Protein AF-A0A7R9TEX4-F1 (afdb_monomer_lite)

Radius of gyration: 14.62 Å; chains: 1; bounding box: 40×28×37 Å

Foldseek 3Di:
DADDPDDLVNQLVLLVQLVVQLCVVPVVVLVLDPCRPPDCVPDPRNSVVSSVVSVVVVVLVVCPVPCVVNVVVVVVVVVVVVVSVDDPVSVVSSVVSNLVSVCVVCPVVDDDVSVVD

Sequence (117 aa):
IFPKGSTDDQYFAVGKLFFDRIFEVTPAAEGMFPFNGEDRASSVKFRAHATKVIKTVGVAVAGLDDLESLVPVLKQLGEAHVKYGVIAEHYDLIGAALLWTLEQGLGKEWGPSYLEA

pLDDT: mean 87.3, std 9.53, range [49.28, 97.38]

Organism: NCBI:txid156133

Secondary structure (DSSP, 8-state):
---TT--HHHHHHHHHHHHHHHHHH-GGGGGGSTTTTS-TTT-HHHHHHHHHHHHHHHHHHHTTT-HHHHHHHHHHHHHHHHTTT--HHHHHHHHHHHHHHHHHHHGGG--GGGS--

InterPro domains:
  IPR000971 Globin [PF00042] (18-113)
  IPR000971 Globin [PS01033] (1-117)
  IPR009050 Globin-like superfamily [SSF46458] (12-117)
  IPR012292 Globin/Protoglobin [G3DSA:1.10.490.10] (4-117)
  IPR050532 Globin-like Oxygen Transporters [PTHR46458] (16-112)

Structure (mmCIF, N/CA/C/O backbone):
data_AF-A0A7R9TEX4-F1
#
_entry.id   AF-A0A7R9TEX4-F1
#
loop_
_atom_site.group_PDB
_atom_site.id
_atom_site.type_symbol
_atom_site.label_atom_id
_atom_site.label_alt_id
_atom_site.label_comp_id
_atom_site.label_asym_id
_atom_site.label_entity_id
_atom_site.label_seq_id
_atom_site.pdbx_PDB_ins_code
_atom_site.Cartn_x
_atom_site.Cartn_y
_atom_site.Cartn_z
_atom_site.occupancy
_atom_site.B_iso_or_equiv
_atom_site.auth_seq_id
_atom_site.auth_comp_id
_atom_site.auth_asym_id
_atom_site.auth_atom_id
_atom_site.pdbx_PDB_model_num
ATOM 1 N N . ILE A 1 1 ? -6.028 -1.241 13.175 1.00 59.44 1 ILE A N 1
ATOM 2 C CA . ILE A 1 1 ? -4.702 -1.317 12.510 1.00 59.44 1 ILE A CA 1
ATOM 3 C C . ILE A 1 1 ? -4.032 0.032 12.292 1.00 59.44 1 ILE A C 1
ATOM 5 O O . ILE A 1 1 ? -2.852 0.128 12.589 1.00 59.44 1 ILE A O 1
ATOM 9 N N . PHE A 1 2 ? -4.744 1.080 11.861 1.00 67.06 2 PHE A N 1
ATOM 10 C CA . PHE A 1 2 ? -4.176 2.436 11.813 1.00 67.06 2 PHE A CA 1
ATOM 11 C C . PHE A 1 2 ? -4.870 3.333 12.841 1.00 67.06 2 PHE A C 1
ATOM 13 O O . PHE A 1 2 ? -6.078 3.555 12.722 1.00 67.06 2 PHE A O 1
ATOM 20 N N . PRO A 1 3 ? -4.161 3.805 13.879 1.00 65.69 3 PRO A N 1
ATOM 21 C CA . PRO A 1 3 ? -4.710 4.762 14.828 1.00 65.69 3 PRO A CA 1
ATOM 22 C C . PRO A 1 3 ? -5.219 6.024 14.126 1.00 65.69 3 PRO A C 1
ATOM 24 O O . PRO A 1 3 ? -4.636 6.513 13.155 1.00 65.69 3 PRO A O 1
ATOM 27 N N . LYS A 1 4 ? -6.297 6.610 14.653 1.00 66.75 4 LYS A N 1
ATOM 28 C CA . LYS A 1 4 ? -6.755 7.927 14.205 1.00 66.75 4 LYS A CA 1
ATOM 29 C C . LYS A 1 4 ? -5.616 8.938 14.397 1.00 66.75 4 LYS A C 1
ATOM 31 O O . LYS A 1 4 ? -5.120 9.094 15.507 1.00 66.75 4 LYS A O 1
ATOM 36 N N . GLY A 1 5 ? -5.213 9.611 13.318 1.00 76.81 5 GLY A N 1
ATOM 37 C CA . GLY A 1 5 ? -4.091 10.558 13.323 1.00 76.81 5 GLY A CA 1
ATOM 38 C C . GLY A 1 5 ? -2.747 9.994 12.846 1.00 76.81 5 GLY A C 1
ATOM 39 O O . GLY A 1 5 ? -1.746 10.694 12.976 1.00 76.81 5 GLY A O 1
ATOM 40 N N . SER A 1 6 ? -2.699 8.778 12.284 1.00 85.50 6 SER A N 1
ATOM 41 C CA . SER A 1 6 ? -1.472 8.259 11.664 1.00 85.50 6 SER A CA 1
ATOM 42 C C . SER A 1 6 ? -0.901 9.193 10.589 1.00 85.50 6 SER A C 1
ATOM 44 O O . SER A 1 6 ? -1.645 9.774 9.796 1.00 85.50 6 SER A O 1
ATOM 46 N N . THR A 1 7 ? 0.427 9.312 10.553 1.00 92.56 7 THR A N 1
ATOM 47 C CA . THR A 1 7 ? 1.160 10.172 9.614 1.00 92.56 7 THR A CA 1
ATOM 48 C C . THR A 1 7 ? 1.449 9.467 8.289 1.00 92.56 7 THR A C 1
ATOM 50 O O . THR A 1 7 ? 1.450 8.238 8.201 1.00 92.56 7 THR A O 1
ATOM 53 N N . ASP A 1 8 ? 1.763 10.240 7.248 1.00 91.75 8 ASP A N 1
ATOM 54 C CA . ASP A 1 8 ? 2.151 9.700 5.938 1.00 91.75 8 ASP A CA 1
ATOM 55 C C . ASP A 1 8 ? 3.397 8.812 6.002 1.00 91.75 8 ASP A C 1
ATOM 57 O O . ASP A 1 8 ? 3.481 7.846 5.244 1.00 91.75 8 ASP A O 1
ATOM 61 N N . ASP A 1 9 ? 4.314 9.077 6.936 1.00 92.44 9 ASP A N 1
ATOM 62 C CA . ASP A 1 9 ? 5.484 8.229 7.175 1.00 92.44 9 ASP A CA 1
ATOM 63 C C . ASP A 1 9 ? 5.107 6.880 7.795 1.00 92.44 9 ASP A C 1
ATOM 65 O O . ASP A 1 9 ? 5.676 5.857 7.420 1.00 92.44 9 ASP A O 1
ATOM 69 N N . GLN A 1 10 ? 4.116 6.843 8.692 1.00 90.44 10 GLN A N 1
ATOM 70 C CA . GLN A 1 10 ? 3.616 5.586 9.256 1.00 90.44 10 GLN A CA 1
ATOM 71 C C . GLN A 1 10 ? 2.898 4.750 8.191 1.00 90.44 10 GLN A C 1
ATOM 73 O O . GLN A 1 10 ? 3.145 3.551 8.076 1.00 90.44 10 GLN A O 1
ATOM 78 N N . TYR A 1 11 ? 2.063 5.384 7.362 1.00 91.81 11 TYR A N 1
ATOM 79 C CA . TYR A 1 11 ? 1.437 4.712 6.220 1.00 91.81 11 TYR A CA 1
ATOM 80 C C . TYR A 1 11 ? 2.472 4.216 5.208 1.00 91.81 11 TYR A C 1
ATOM 82 O O . TYR A 1 11 ? 2.348 3.102 4.700 1.00 91.81 11 TYR A O 1
ATOM 90 N N . PHE A 1 12 ? 3.505 5.018 4.934 1.00 94.38 12 PHE A N 1
ATOM 91 C CA . PHE A 1 12 ? 4.587 4.620 4.041 1.00 94.38 12 PHE A CA 1
ATOM 92 C C . PHE A 1 12 ? 5.365 3.428 4.593 1.00 94.38 12 PHE A C 1
ATOM 94 O O . PHE A 1 12 ? 5.637 2.505 3.839 1.00 94.38 12 PHE A O 1
ATOM 101 N N . ALA A 1 13 ? 5.704 3.413 5.884 1.00 92.38 13 ALA A N 1
ATOM 102 C CA . ALA A 1 13 ? 6.459 2.316 6.485 1.00 92.38 13 ALA A CA 1
ATOM 103 C C . ALA A 1 13 ? 5.741 0.966 6.313 1.00 92.38 13 ALA A C 1
ATOM 105 O O . ALA A 1 13 ? 6.358 -0.012 5.893 1.00 92.38 13 ALA A O 1
ATOM 106 N N . VAL A 1 14 ? 4.425 0.934 6.550 1.00 92.19 14 VAL A N 1
ATOM 107 C CA . VAL A 1 14 ? 3.610 -0.273 6.341 1.00 92.19 14 VAL A CA 1
ATOM 108 C C . VAL A 1 14 ? 3.470 -0.604 4.857 1.00 92.19 14 VAL A C 1
ATOM 110 O O . VAL A 1 14 ? 3.614 -1.758 4.466 1.00 92.19 14 VAL A O 1
ATOM 113 N N . GLY A 1 15 ? 3.250 0.402 4.007 1.00 93.81 15 GLY A N 1
ATOM 114 C CA . GLY A 1 15 ? 3.143 0.196 2.563 1.00 93.81 15 GLY A CA 1
ATOM 115 C C . GLY A 1 15 ? 4.437 -0.337 1.959 1.00 93.81 15 GLY A C 1
ATOM 116 O O . GLY A 1 15 ? 4.407 -1.225 1.115 1.00 93.81 15 GLY A O 1
ATOM 117 N N . LYS A 1 16 ? 5.583 0.151 2.434 1.00 94.56 16 LYS A N 1
ATOM 118 C CA . LYS A 1 16 ? 6.897 -0.344 2.041 1.00 94.56 16 LYS A CA 1
ATOM 119 C C . LYS A 1 16 ? 7.051 -1.815 2.419 1.00 94.56 16 LYS A C 1
ATOM 121 O O . LYS A 1 16 ? 7.437 -2.596 1.561 1.00 94.56 16 LYS A O 1
ATOM 126 N N . LEU A 1 17 ? 6.704 -2.188 3.653 1.00 93.81 17 LEU A N 1
ATOM 127 C CA . LEU A 1 17 ? 6.758 -3.578 4.114 1.00 93.81 17 LEU A CA 1
ATOM 128 C C . LEU A 1 17 ? 5.873 -4.502 3.259 1.00 93.81 17 LEU A C 1
ATOM 130 O O . LEU A 1 17 ? 6.311 -5.575 2.850 1.00 93.81 17 LEU A O 1
ATOM 134 N N . PHE A 1 18 ? 4.664 -4.046 2.931 1.00 94.31 18 PHE A N 1
ATOM 135 C CA . PHE A 1 18 ? 3.726 -4.760 2.070 1.00 94.31 18 PHE A CA 1
ATOM 136 C C . PHE A 1 18 ? 4.269 -4.991 0.657 1.00 94.31 18 PHE A C 1
ATOM 138 O O . PHE A 1 18 ? 4.294 -6.123 0.177 1.00 94.31 18 PHE A O 1
ATOM 145 N N . PHE A 1 19 ? 4.742 -3.936 -0.009 1.00 94.38 19 PHE A N 1
ATOM 146 C CA . PHE A 1 19 ? 5.277 -4.054 -1.365 1.00 94.38 19 PHE A CA 1
ATOM 147 C C . PHE A 1 19 ? 6.604 -4.812 -1.414 1.00 94.38 19 PHE A C 1
ATOM 149 O O . PHE A 1 19 ? 6.806 -5.595 -2.338 1.00 94.38 19 PHE A O 1
ATOM 156 N N . ASP A 1 20 ? 7.477 -4.643 -0.416 1.00 93.62 20 ASP A N 1
ATOM 157 C CA . ASP A 1 20 ? 8.692 -5.453 -0.302 1.00 93.62 20 ASP A CA 1
ATOM 158 C C . ASP A 1 20 ? 8.333 -6.945 -0.225 1.00 93.62 20 ASP A C 1
ATOM 160 O O . ASP A 1 20 ? 8.953 -7.745 -0.920 1.00 93.62 20 ASP A O 1
ATOM 164 N N . ARG A 1 21 ? 7.281 -7.319 0.523 1.00 94.50 21 ARG A N 1
ATOM 165 C CA . ARG A 1 21 ? 6.812 -8.710 0.585 1.00 94.50 21 ARG A CA 1
ATOM 166 C C . ARG A 1 21 ? 6.260 -9.215 -0.748 1.00 94.50 21 ARG A C 1
ATOM 168 O O . ARG A 1 21 ? 6.568 -10.337 -1.143 1.00 94.50 21 ARG A O 1
ATOM 175 N N . ILE A 1 22 ? 5.461 -8.407 -1.450 1.00 93.25 22 ILE A N 1
ATOM 176 C CA . ILE A 1 22 ? 4.941 -8.769 -2.781 1.00 93.25 22 ILE A CA 1
ATOM 177 C C . ILE A 1 22 ? 6.098 -9.039 -3.743 1.00 93.25 22 ILE A C 1
ATOM 179 O O . ILE A 1 22 ? 6.098 -10.059 -4.426 1.00 93.25 22 ILE A O 1
ATOM 183 N N . PHE A 1 23 ? 7.088 -8.147 -3.787 1.00 93.06 23 PHE A N 1
ATOM 184 C CA . PHE A 1 23 ? 8.212 -8.258 -4.714 1.00 93.06 23 PHE A CA 1
ATOM 185 C C . PHE A 1 23 ? 9.213 -9.347 -4.319 1.00 93.06 23 PHE A C 1
ATOM 187 O O . PHE A 1 23 ? 9.848 -9.928 -5.192 1.00 93.06 23 PHE A O 1
ATOM 194 N N . GLU A 1 24 ? 9.310 -9.690 -3.034 1.00 92.12 24 GLU A N 1
ATOM 195 C CA . GLU A 1 24 ? 10.062 -10.861 -2.572 1.00 92.12 24 GLU A CA 1
ATOM 196 C C . GLU A 1 24 ? 9.434 -12.169 -3.083 1.00 92.12 24 GLU A C 1
ATOM 198 O O . GLU A 1 24 ? 10.139 -13.041 -3.588 1.00 92.12 24 GLU A O 1
ATOM 203 N N . VAL A 1 25 ? 8.106 -12.307 -2.981 1.00 90.69 25 VAL A N 1
ATOM 204 C CA . VAL A 1 25 ? 7.385 -13.535 -3.368 1.00 90.69 25 VAL A CA 1
ATOM 205 C C . VAL A 1 25 ? 7.131 -13.598 -4.878 1.00 90.69 25 VAL A C 1
ATOM 207 O O . VAL A 1 25 ? 7.074 -14.678 -5.464 1.00 90.69 25 VAL A O 1
ATOM 210 N N . THR A 1 26 ? 6.972 -12.456 -5.545 1.00 90.12 26 THR A N 1
ATOM 211 C CA . THR A 1 26 ? 6.780 -12.358 -6.999 1.00 90.12 26 THR A CA 1
ATOM 212 C C . THR A 1 26 ? 7.536 -11.154 -7.558 1.00 90.12 26 THR A C 1
ATOM 214 O O . THR A 1 26 ? 6.954 -10.094 -7.797 1.00 90.12 26 THR A O 1
ATOM 217 N N . PRO A 1 27 ? 8.841 -11.324 -7.848 1.00 91.38 27 PRO A N 1
ATOM 218 C CA . PRO A 1 27 ? 9.678 -10.256 -8.400 1.00 91.38 27 PRO A CA 1
ATOM 219 C C . PRO A 1 27 ? 9.151 -9.687 -9.722 1.00 91.38 27 PRO A C 1
ATOM 221 O O . PRO A 1 27 ? 9.302 -8.503 -10.005 1.00 91.38 27 PRO A O 1
ATOM 224 N N . ALA A 1 28 ? 8.471 -10.515 -10.525 1.00 90.06 28 ALA A N 1
ATOM 225 C CA . ALA A 1 28 ? 7.877 -10.098 -11.794 1.00 90.06 28 ALA A CA 1
ATOM 226 C C . ALA A 1 28 ? 6.825 -8.981 -11.638 1.00 90.06 28 ALA A C 1
ATOM 228 O O . ALA A 1 28 ? 6.613 -8.215 -12.579 1.00 90.06 28 ALA A O 1
ATOM 229 N N . ALA A 1 29 ? 6.203 -8.847 -10.460 1.00 89.94 29 ALA A N 1
ATOM 230 C CA . ALA A 1 29 ? 5.217 -7.804 -10.201 1.00 89.94 29 ALA A CA 1
ATOM 231 C C . ALA A 1 29 ? 5.830 -6.395 -10.230 1.00 89.94 29 ALA A C 1
ATOM 233 O O . ALA A 1 29 ? 5.115 -5.454 -10.563 1.00 89.94 29 ALA A O 1
ATOM 234 N N . GLU A 1 30 ? 7.134 -6.227 -9.955 1.00 91.50 30 GLU A N 1
ATOM 235 C CA . GLU A 1 30 ? 7.801 -4.913 -10.031 1.00 91.50 30 GLU A CA 1
ATOM 236 C C . GLU A 1 30 ? 7.620 -4.269 -11.414 1.00 91.50 30 GLU A C 1
ATOM 238 O O . GLU A 1 30 ? 7.344 -3.072 -11.517 1.00 91.50 30 GLU A O 1
ATOM 243 N N . GLY A 1 31 ? 7.665 -5.082 -12.478 1.00 93.50 31 GLY A N 1
ATOM 244 C CA . GLY A 1 31 ? 7.507 -4.638 -13.864 1.00 93.50 31 GLY A CA 1
ATOM 245 C C . GLY A 1 31 ? 6.132 -4.057 -14.205 1.00 93.50 31 GLY A C 1
ATOM 246 O O . GLY A 1 31 ? 5.992 -3.407 -15.239 1.00 93.50 31 GLY A O 1
ATOM 247 N N . MET A 1 32 ? 5.125 -4.250 -13.348 1.00 91.38 32 MET A N 1
ATOM 248 C CA . MET A 1 32 ? 3.777 -3.705 -13.538 1.00 91.38 32 MET A CA 1
ATOM 249 C C . MET A 1 32 ? 3.649 -2.252 -13.056 1.00 91.38 32 MET A C 1
ATOM 251 O O . MET A 1 32 ? 2.633 -1.603 -13.313 1.00 91.38 32 MET A O 1
ATOM 255 N N . PHE A 1 33 ? 4.659 -1.724 -12.358 1.00 93.62 33 PHE A N 1
ATOM 256 C CA . PHE A 1 33 ? 4.596 -0.406 -11.736 1.00 93.62 33 PHE A CA 1
ATOM 257 C C . PHE A 1 33 ? 5.432 0.646 -12.480 1.00 93.62 33 PHE A C 1
ATOM 259 O O . PHE A 1 33 ? 6.533 0.368 -12.953 1.00 93.62 33 PHE A O 1
ATOM 266 N N . PRO A 1 34 ? 4.983 1.917 -12.511 1.00 92.06 34 PRO A N 1
ATOM 267 C CA . PRO A 1 34 ? 5.689 3.008 -13.196 1.00 92.06 34 PRO A CA 1
ATOM 268 C C . PRO A 1 34 ? 6.967 3.482 -12.477 1.00 92.06 34 PRO A C 1
ATOM 270 O O . PRO A 1 34 ? 7.606 4.435 -12.927 1.00 92.06 34 PRO A O 1
ATOM 273 N N . PHE A 1 35 ? 7.291 2.871 -11.337 1.00 93.62 35 PHE A N 1
ATOM 274 C CA . PHE A 1 35 ? 8.521 3.069 -10.566 1.00 93.62 35 PHE A CA 1
ATOM 275 C C . PHE A 1 35 ? 9.469 1.859 -10.668 1.00 93.62 35 PHE A C 1
ATOM 277 O O . PHE A 1 35 ? 10.411 1.756 -9.889 1.00 93.62 35 PHE A O 1
ATOM 284 N N . ASN A 1 36 ? 9.219 0.928 -11.597 1.00 93.12 36 ASN A N 1
ATOM 285 C CA . ASN A 1 36 ? 10.098 -0.213 -11.840 1.00 93.12 36 ASN A CA 1
ATOM 286 C C . ASN A 1 36 ? 11.551 0.236 -12.084 1.00 93.12 36 ASN A C 1
ATOM 288 O O . ASN A 1 36 ? 11.795 1.167 -12.854 1.00 93.12 36 ASN A O 1
ATOM 292 N N . GLY A 1 37 ? 12.507 -0.437 -11.440 1.00 89.81 37 GLY A N 1
ATOM 293 C CA . GLY A 1 37 ? 13.934 -0.111 -11.523 1.00 89.81 37 GLY A CA 1
ATOM 294 C C . GLY A 1 37 ? 14.366 1.153 -10.767 1.00 89.81 37 GLY A C 1
ATOM 295 O O . GLY A 1 37 ? 15.557 1.460 -10.753 1.00 89.81 37 GLY A O 1
ATOM 296 N N . GLU A 1 38 ? 13.447 1.886 -10.128 1.00 93.12 38 GLU A N 1
ATOM 297 C CA . GLU A 1 38 ? 13.807 2.970 -9.211 1.00 93.12 38 GLU A CA 1
ATOM 298 C C . GLU A 1 38 ? 14.247 2.395 -7.853 1.00 93.12 38 GLU A C 1
ATOM 300 O O . GLU A 1 38 ? 13.699 1.403 -7.367 1.00 93.12 38 GLU A O 1
ATOM 305 N N . ASP A 1 39 ? 15.209 3.046 -7.193 1.00 92.00 39 ASP A N 1
ATOM 306 C CA . ASP A 1 39 ? 15.546 2.715 -5.807 1.00 92.00 39 ASP A CA 1
ATOM 307 C C . ASP A 1 39 ? 14.351 3.029 -4.889 1.00 92.00 39 ASP A C 1
ATOM 309 O O . ASP A 1 39 ? 13.953 4.184 -4.713 1.00 92.00 39 ASP A O 1
ATOM 313 N N . ARG A 1 40 ? 13.782 1.989 -4.268 1.00 89.19 40 ARG A N 1
ATOM 314 C CA . ARG A 1 40 ? 12.612 2.103 -3.385 1.00 89.19 40 ARG A CA 1
ATOM 315 C C . ARG A 1 40 ? 12.853 2.997 -2.168 1.00 89.19 40 ARG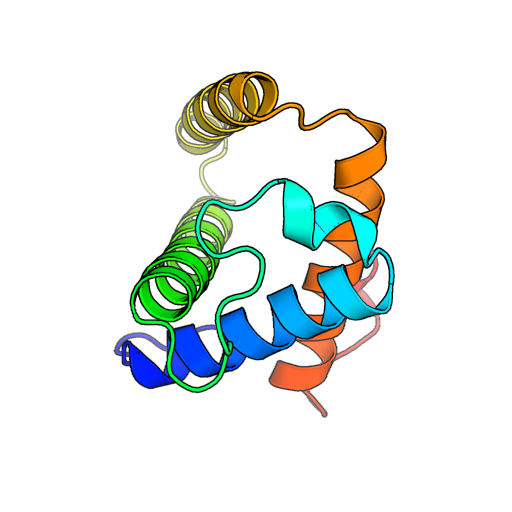 A C 1
ATOM 317 O O . ARG A 1 40 ? 11.892 3.558 -1.644 1.00 89.19 40 ARG A O 1
ATOM 324 N N . ALA A 1 41 ? 14.095 3.144 -1.700 1.00 86.62 41 ALA A N 1
ATOM 325 C CA . ALA A 1 41 ? 14.401 4.004 -0.557 1.00 86.62 41 ALA A CA 1
ATOM 326 C C . ALA A 1 41 ? 14.255 5.499 -0.895 1.00 86.62 41 ALA A C 1
ATOM 328 O O . ALA A 1 41 ? 13.903 6.295 -0.021 1.00 86.62 41 ALA A O 1
ATOM 329 N N . SER A 1 42 ? 14.488 5.869 -2.157 1.00 92.50 42 SER A N 1
ATOM 330 C CA . SER A 1 42 ? 14.509 7.258 -2.629 1.00 92.50 42 SER A CA 1
ATOM 331 C C . SER A 1 42 ? 13.379 7.608 -3.612 1.00 92.50 42 SER A C 1
ATOM 333 O O . SER A 1 42 ? 13.117 8.790 -3.845 1.00 92.50 42 SER A O 1
ATOM 335 N N . SER A 1 43 ? 12.654 6.620 -4.148 1.00 96.88 43 SER A N 1
ATOM 336 C CA . SER A 1 43 ? 11.562 6.837 -5.103 1.00 96.88 43 SER A CA 1
ATOM 337 C C . SER A 1 43 ? 10.357 7.551 -4.477 1.00 96.88 43 SER A C 1
ATOM 339 O O . SER A 1 43 ? 9.604 7.008 -3.661 1.00 96.88 43 SER A O 1
ATOM 341 N N . VAL A 1 44 ? 10.112 8.777 -4.944 1.00 96.81 44 VAL A N 1
ATOM 342 C CA . VAL A 1 44 ? 8.931 9.578 -4.581 1.00 96.81 44 VAL A CA 1
ATOM 343 C C . VAL A 1 44 ? 7.641 8.922 -5.082 1.00 96.81 44 VAL A C 1
ATOM 345 O O . VAL A 1 44 ? 6.629 8.935 -4.379 1.00 96.81 44 VAL A O 1
ATOM 348 N N . LYS A 1 45 ? 7.671 8.315 -6.277 1.00 97.06 45 LYS A N 1
ATOM 349 C CA . LYS A 1 45 ? 6.511 7.627 -6.863 1.00 97.06 45 LYS A CA 1
ATOM 350 C C . LYS A 1 45 ? 6.128 6.402 -6.044 1.00 97.06 45 LYS A C 1
ATOM 352 O O . LYS A 1 45 ? 4.949 6.232 -5.735 1.00 97.06 45 LYS A O 1
ATOM 357 N N . PHE A 1 46 ? 7.115 5.586 -5.673 1.00 97.19 46 PHE A N 1
ATOM 358 C CA . PHE A 1 46 ? 6.893 4.424 -4.824 1.00 97.19 46 PHE A CA 1
ATOM 359 C C . PHE A 1 46 ? 6.321 4.843 -3.472 1.00 97.19 46 PHE A C 1
ATOM 361 O O . PHE A 1 46 ? 5.284 4.322 -3.068 1.00 97.19 46 PHE A O 1
ATOM 368 N N . ARG A 1 47 ? 6.920 5.849 -2.819 1.00 97.38 47 ARG A N 1
ATOM 369 C CA . ARG A 1 47 ? 6.414 6.378 -1.545 1.00 97.38 47 ARG A CA 1
ATOM 370 C C . ARG A 1 47 ? 4.958 6.820 -1.644 1.00 97.38 47 ARG A C 1
ATOM 372 O O . ARG A 1 47 ? 4.135 6.382 -0.845 1.00 97.38 47 ARG A O 1
ATOM 379 N N . ALA A 1 48 ? 4.625 7.639 -2.639 1.00 97.12 48 ALA A N 1
ATOM 380 C CA . ALA A 1 48 ? 3.259 8.115 -2.830 1.00 97.12 48 ALA A CA 1
ATOM 381 C C . ALA A 1 48 ? 2.273 6.959 -3.082 1.00 97.12 48 ALA A C 1
ATOM 383 O O . ALA A 1 48 ? 1.175 6.949 -2.522 1.00 97.12 48 ALA A O 1
ATOM 384 N N . HIS A 1 49 ? 2.665 5.974 -3.897 1.00 96.00 49 HIS A N 1
ATOM 385 C CA . HIS A 1 49 ? 1.836 4.811 -4.199 1.00 96.00 49 HIS A CA 1
ATOM 386 C C . HIS A 1 49 ? 1.616 3.921 -2.968 1.00 96.00 49 HIS A C 1
ATOM 388 O O . HIS A 1 49 ? 0.469 3.652 -2.613 1.00 96.00 49 HIS A O 1
ATOM 394 N N . ALA A 1 50 ? 2.691 3.535 -2.277 1.00 95.50 50 ALA A N 1
ATOM 395 C CA . ALA A 1 50 ? 2.648 2.700 -1.081 1.00 95.50 50 ALA A CA 1
ATOM 396 C C . ALA A 1 50 ? 1.783 3.329 0.023 1.00 95.50 50 ALA A C 1
ATOM 398 O O . ALA A 1 50 ? 0.896 2.671 0.569 1.00 95.50 50 ALA A O 1
ATOM 399 N N . THR A 1 51 ? 1.958 4.628 0.285 1.00 95.62 51 THR A N 1
ATOM 400 C CA . THR A 1 51 ? 1.122 5.374 1.236 1.00 95.62 51 THR A CA 1
ATOM 401 C C . THR A 1 51 ? -0.349 5.370 0.822 1.00 95.62 51 THR A C 1
ATOM 403 O O . THR A 1 51 ? -1.224 5.141 1.659 1.00 95.62 51 THR A O 1
ATOM 406 N N . LYS A 1 52 ? -0.650 5.616 -0.462 1.00 94.56 52 LYS A N 1
ATOM 407 C CA . LYS A 1 52 ? -2.032 5.651 -0.963 1.00 94.56 52 LYS A CA 1
ATOM 408 C C . LYS A 1 52 ? -2.724 4.299 -0.804 1.00 94.56 52 LYS A C 1
ATOM 410 O O . LYS A 1 52 ? -3.858 4.271 -0.340 1.00 94.56 52 LYS A O 1
ATOM 415 N N . VAL A 1 53 ? -2.046 3.205 -1.149 1.00 93.06 53 VAL A N 1
ATOM 416 C CA . VAL A 1 53 ? -2.599 1.846 -1.053 1.00 93.06 53 VAL A CA 1
ATOM 417 C C . VAL A 1 53 ? -3.020 1.531 0.378 1.00 93.06 53 VAL A C 1
ATOM 419 O O . VAL A 1 53 ? -4.174 1.176 0.605 1.00 93.06 53 VAL A O 1
ATOM 422 N N . ILE A 1 54 ? -2.141 1.748 1.359 1.00 91.88 54 ILE A N 1
ATOM 423 C CA . ILE A 1 54 ? -2.464 1.445 2.759 1.00 91.88 54 ILE A CA 1
ATOM 424 C C . ILE 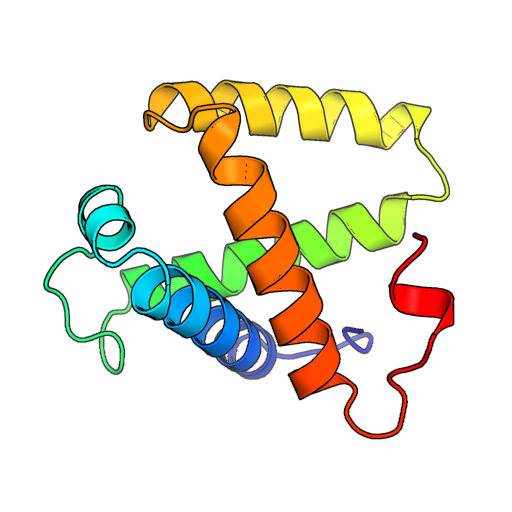A 1 54 ? -3.590 2.335 3.296 1.00 91.88 54 ILE A C 1
ATOM 426 O O . ILE A 1 54 ? -4.468 1.850 4.009 1.00 91.88 54 ILE A O 1
ATOM 430 N N . LYS A 1 55 ? -3.631 3.617 2.910 1.00 91.69 55 LYS A N 1
ATOM 431 C CA . LYS A 1 55 ? -4.763 4.495 3.246 1.00 91.69 55 LYS A CA 1
ATOM 432 C C . LYS A 1 55 ? -6.078 3.970 2.664 1.00 91.69 55 LYS A C 1
ATOM 434 O O . LYS A 1 55 ? -7.076 3.929 3.376 1.00 91.69 55 LYS A O 1
ATOM 439 N N . THR A 1 56 ? -6.086 3.550 1.397 1.00 91.00 56 THR A N 1
ATOM 440 C CA . THR A 1 56 ? -7.277 2.985 0.744 1.00 91.00 56 THR A CA 1
ATOM 441 C C . THR A 1 56 ? -7.735 1.694 1.419 1.00 91.00 56 THR A C 1
ATOM 443 O O . THR A 1 56 ? -8.930 1.548 1.663 1.00 91.00 56 THR A O 1
ATOM 446 N N . VAL A 1 57 ? -6.812 0.804 1.797 1.00 89.31 57 VAL A N 1
ATOM 447 C CA . VAL A 1 57 ? -7.136 -0.391 2.596 1.00 89.31 57 VAL A CA 1
ATOM 448 C C . VAL A 1 57 ? -7.754 0.007 3.937 1.00 89.31 57 VAL A C 1
ATOM 450 O O . VAL A 1 57 ? -8.784 -0.538 4.315 1.00 89.31 57 VAL A O 1
ATOM 453 N N . GLY A 1 58 ? -7.188 0.998 4.632 1.00 86.31 58 GLY A N 1
ATOM 454 C CA . GLY A 1 58 ? -7.740 1.498 5.894 1.00 86.31 58 GLY A CA 1
ATOM 455 C C . GLY A 1 58 ? -9.174 2.023 5.764 1.00 86.31 58 GLY A C 1
ATOM 456 O O . GLY A 1 58 ? -10.009 1.727 6.615 1.00 86.31 58 GLY A O 1
ATOM 457 N N . VAL A 1 59 ? -9.476 2.751 4.684 1.00 87.19 59 VAL A N 1
ATOM 458 C CA . VAL A 1 59 ? -10.842 3.213 4.378 1.00 87.19 59 VAL A CA 1
ATOM 459 C C . VAL A 1 59 ? -11.776 2.036 4.098 1.00 87.19 59 VAL A C 1
ATOM 461 O O . VAL A 1 59 ? -12.883 2.016 4.625 1.00 87.19 59 VAL A O 1
ATOM 464 N N . ALA A 1 60 ? -11.337 1.051 3.310 1.00 88.75 60 ALA A N 1
ATOM 465 C CA . ALA A 1 60 ? -12.145 -0.127 3.005 1.00 88.75 60 ALA A CA 1
ATOM 466 C C . ALA A 1 60 ? -12.470 -0.938 4.269 1.00 88.75 60 ALA A C 1
ATOM 468 O O . ALA A 1 60 ? -13.626 -1.277 4.492 1.00 88.75 60 ALA A O 1
ATOM 469 N N . VAL A 1 61 ? -11.478 -1.171 5.135 1.00 86.25 61 VAL A N 1
ATOM 470 C CA . VAL A 1 61 ? -11.663 -1.876 6.415 1.00 86.25 61 VAL A CA 1
ATOM 471 C C . VAL A 1 61 ? -12.627 -1.122 7.334 1.00 86.25 61 VAL A C 1
ATOM 473 O O . VAL A 1 61 ? -13.487 -1.738 7.954 1.00 86.25 61 VAL A O 1
ATOM 476 N N . ALA A 1 62 ? -12.531 0.209 7.401 1.00 85.12 62 ALA A N 1
ATOM 477 C CA . ALA A 1 62 ? -13.451 1.024 8.197 1.00 85.12 62 ALA A CA 1
ATOM 478 C C . ALA A 1 62 ? -14.897 1.022 7.662 1.00 85.12 62 ALA A C 1
ATOM 480 O O . ALA A 1 62 ? -15.810 1.388 8.396 1.00 85.12 62 ALA A O 1
ATOM 481 N N . GLY A 1 63 ? -15.101 0.640 6.398 1.00 87.12 63 GLY A N 1
ATOM 482 C CA . GLY A 1 63 ? -16.410 0.543 5.755 1.00 87.12 63 GLY A CA 1
ATOM 483 C C . GLY A 1 63 ? -17.021 -0.860 5.766 1.00 87.12 63 GLY A C 1
ATOM 484 O O . GLY A 1 63 ? -18.067 -1.043 5.153 1.00 87.12 63 GLY A O 1
ATOM 485 N N . LEU A 1 64 ? -16.397 -1.853 6.413 1.00 89.38 64 LEU A N 1
ATOM 486 C CA . LEU A 1 64 ? -16.899 -3.237 6.406 1.00 89.38 64 LEU A CA 1
ATOM 487 C C . LEU A 1 64 ? -18.278 -3.391 7.073 1.00 89.38 64 LEU A C 1
ATOM 489 O O . LEU A 1 64 ? -19.000 -4.325 6.737 1.00 89.38 64 LEU A O 1
ATOM 493 N N . ASP A 1 65 ? -18.670 -2.454 7.941 1.00 91.19 65 ASP A N 1
ATOM 494 C CA . ASP A 1 65 ? -20.003 -2.413 8.560 1.00 91.19 65 ASP A CA 1
ATOM 495 C C . ASP A 1 65 ? -21.103 -1.862 7.619 1.00 91.19 65 ASP A C 1
ATOM 497 O O . ASP A 1 65 ? -22.286 -1.957 7.938 1.00 91.19 65 ASP A O 1
ATOM 501 N N . ASP A 1 66 ? -20.738 -1.301 6.456 1.00 93.00 66 ASP A N 1
ATOM 502 C CA . ASP A 1 66 ? -21.657 -0.786 5.427 1.00 93.00 66 ASP A CA 1
ATOM 503 C C . ASP A 1 66 ? -21.270 -1.317 4.034 1.00 93.00 66 ASP A C 1
ATOM 505 O O . ASP A 1 66 ? -20.719 -0.624 3.168 1.00 93.00 66 ASP A O 1
ATOM 509 N N . LEU A 1 67 ? -21.559 -2.601 3.818 1.00 92.31 67 LEU A N 1
ATOM 510 C CA . LEU A 1 67 ? -21.241 -3.284 2.565 1.00 92.31 67 LEU A CA 1
ATOM 511 C C . LEU A 1 67 ? -22.023 -2.738 1.362 1.00 92.31 67 LEU A C 1
ATOM 513 O O . LEU A 1 67 ? -21.511 -2.797 0.242 1.00 92.31 67 LEU A O 1
ATOM 517 N N . GLU A 1 68 ? -23.227 -2.196 1.568 1.00 94.06 68 GLU A N 1
ATOM 518 C CA . GLU A 1 68 ? -24.040 -1.621 0.488 1.00 94.06 68 GLU A CA 1
ATOM 519 C C . GLU A 1 68 ? -23.325 -0.436 -0.169 1.00 94.06 68 GLU A C 1
ATOM 521 O O . GLU A 1 68 ? -23.280 -0.344 -1.400 1.00 94.06 68 GLU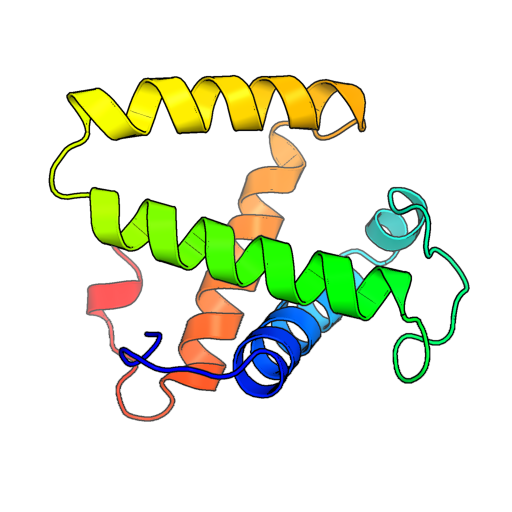 A O 1
ATOM 526 N N . SER A 1 69 ? -22.688 0.415 0.639 1.00 91.38 69 SER A N 1
ATOM 527 C CA . SER A 1 69 ? -21.871 1.528 0.151 1.00 91.38 69 SER A CA 1
ATOM 528 C C . SER A 1 69 ? -20.477 1.091 -0.313 1.00 91.38 69 SER A C 1
ATOM 530 O O . SER A 1 69 ? -19.947 1.637 -1.285 1.00 91.38 69 SER A O 1
ATOM 532 N N . LEU A 1 70 ? -19.857 0.115 0.361 1.00 92.00 70 LEU A N 1
ATOM 533 C CA . LEU A 1 70 ? -18.468 -0.278 0.100 1.00 92.00 70 LEU A CA 1
ATOM 534 C C . LEU A 1 70 ? -18.302 -1.101 -1.189 1.00 92.00 70 LEU A C 1
ATOM 536 O O . LEU A 1 70 ? -17.375 -0.857 -1.968 1.00 92.00 70 LEU A O 1
ATOM 540 N N . VAL A 1 71 ? -19.183 -2.074 -1.440 1.00 93.06 71 VAL A N 1
ATOM 541 C CA . VAL A 1 71 ? -19.039 -3.020 -2.562 1.00 93.06 71 VAL A CA 1
ATOM 542 C C . VAL A 1 71 ? -18.956 -2.324 -3.931 1.00 93.06 71 VAL A C 1
ATOM 544 O O . VAL A 1 71 ? -18.073 -2.692 -4.713 1.00 93.06 71 VAL A O 1
ATOM 547 N N . PRO A 1 72 ? -19.792 -1.319 -4.267 1.00 94.06 72 PRO A N 1
ATOM 548 C CA . PRO A 1 72 ? -19.679 -0.603 -5.540 1.00 94.06 72 PRO A CA 1
ATOM 549 C C . PRO A 1 72 ? -18.314 0.071 -5.740 1.00 94.06 72 PRO A C 1
ATOM 551 O O . PRO A 1 72 ? -17.754 0.017 -6.836 1.00 94.06 72 PRO A O 1
ATOM 554 N N . VAL A 1 73 ? -17.746 0.649 -4.676 1.00 91.06 73 VAL A N 1
ATOM 555 C CA . VAL A 1 73 ? -16.423 1.293 -4.711 1.00 91.06 73 VAL A CA 1
ATOM 556 C C . VAL A 1 73 ? -15.328 0.257 -4.965 1.00 91.06 73 VAL A C 1
ATOM 558 O O . VAL A 1 73 ? -14.462 0.469 -5.815 1.00 91.06 73 VAL A O 1
ATOM 561 N N . LEU A 1 74 ? -15.383 -0.889 -4.278 1.00 90.75 74 LEU A N 1
ATOM 562 C CA . LEU A 1 74 ? -14.421 -1.977 -4.475 1.00 90.75 74 LEU A CA 1
ATOM 563 C C . LEU A 1 74 ? -14.513 -2.585 -5.880 1.00 90.75 74 LEU A C 1
ATOM 565 O O . LEU A 1 74 ? -13.479 -2.881 -6.475 1.00 90.75 74 LEU A O 1
ATOM 569 N N . LYS A 1 75 ? -15.720 -2.710 -6.449 1.00 91.31 75 LYS A N 1
ATOM 570 C CA . LYS A 1 75 ? -15.906 -3.156 -7.840 1.00 91.31 75 LYS A CA 1
ATOM 571 C C . LYS A 1 75 ? -15.246 -2.203 -8.830 1.00 91.31 75 LYS A C 1
ATOM 573 O O . LYS A 1 75 ? -14.449 -2.645 -9.652 1.00 91.31 75 LYS A O 1
ATOM 578 N N . GLN A 1 76 ? -15.508 -0.901 -8.704 1.00 91.50 76 GLN A N 1
ATOM 579 C CA . GLN A 1 76 ? -14.888 0.106 -9.566 1.00 91.50 76 GLN A CA 1
ATOM 580 C C . GLN A 1 76 ? -13.358 0.090 -9.444 1.00 91.50 76 GLN A C 1
ATOM 582 O O . GLN A 1 76 ? -12.640 0.223 -10.438 1.00 91.50 76 GLN A O 1
ATOM 587 N N . LEU A 1 77 ? -12.848 -0.099 -8.224 1.00 89.88 77 LEU A N 1
ATOM 588 C CA . LEU A 1 77 ? -11.419 -0.234 -7.988 1.00 89.88 77 LEU A CA 1
ATOM 589 C C . LEU A 1 77 ? -10.864 -1.491 -8.674 1.00 89.88 77 LEU A C 1
ATOM 591 O O . LEU A 1 77 ? -9.848 -1.396 -9.358 1.00 89.88 77 LEU A O 1
ATOM 595 N N . GLY A 1 78 ? -11.528 -2.642 -8.549 1.00 88.81 78 GLY A N 1
ATOM 596 C CA . GLY A 1 78 ? -11.148 -3.884 -9.229 1.00 88.81 78 GLY A CA 1
ATOM 597 C C . GLY A 1 78 ? -11.112 -3.739 -10.753 1.00 88.81 78 GLY A C 1
ATOM 598 O O . GLY A 1 78 ? -10.114 -4.078 -11.382 1.00 88.81 78 GLY A O 1
ATOM 599 N N . GLU A 1 79 ? -12.137 -3.128 -11.349 1.00 91.44 79 GLU A N 1
ATOM 600 C CA . GLU A 1 79 ? -12.189 -2.844 -12.792 1.00 91.44 79 GLU A CA 1
ATOM 601 C C . GLU A 1 79 ? -11.034 -1.948 -13.261 1.00 91.44 79 GLU A C 1
ATOM 603 O O . GLU A 1 79 ? -10.490 -2.134 -14.353 1.00 91.44 79 GLU A O 1
ATOM 608 N N . ALA A 1 80 ? -10.621 -0.979 -12.439 1.00 90.56 80 ALA A N 1
ATOM 609 C CA . ALA A 1 80 ? -9.454 -0.158 -12.739 1.00 90.56 80 ALA A CA 1
ATOM 610 C C . ALA A 1 80 ? -8.155 -0.983 -12.738 1.00 90.56 80 ALA A C 1
ATOM 612 O O . ALA A 1 80 ? -7.290 -0.733 -13.576 1.00 90.56 80 ALA A O 1
ATOM 613 N N . HIS A 1 81 ? -8.032 -1.986 -11.861 1.00 92.12 81 HIS A N 1
ATOM 614 C CA . HIS A 1 81 ? -6.850 -2.852 -11.784 1.00 92.12 81 HIS A CA 1
ATOM 615 C C . HIS A 1 81 ? -6.701 -3.782 -12.993 1.00 92.12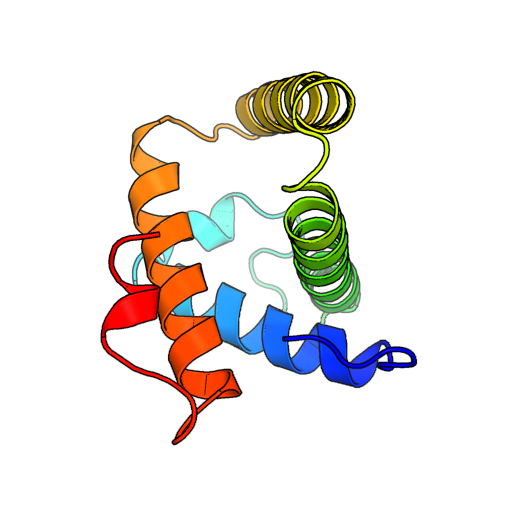 81 HIS A C 1
ATOM 617 O O . HIS A 1 81 ? -5.574 -4.031 -13.425 1.00 92.12 81 HIS A O 1
ATOM 623 N N . VAL A 1 82 ? -7.807 -4.206 -13.613 1.00 90.31 82 VAL A N 1
ATOM 624 C CA . VAL A 1 82 ? -7.773 -4.991 -14.863 1.00 90.31 82 VAL A CA 1
ATOM 625 C C . VAL A 1 82 ? -7.020 -4.241 -15.968 1.00 90.31 82 VAL A C 1
ATOM 627 O O . VAL A 1 82 ? -6.254 -4.841 -16.720 1.00 90.31 82 VAL A O 1
ATOM 630 N N . LYS A 1 83 ? -7.151 -2.908 -16.031 1.00 89.88 83 LYS A N 1
ATOM 631 C CA . LYS A 1 83 ? -6.441 -2.070 -17.018 1.00 89.88 83 LYS A CA 1
ATOM 632 C C . LYS A 1 83 ? -4.920 -2.084 -16.841 1.00 89.88 83 LYS A C 1
ATOM 634 O O . LYS A 1 83 ? -4.207 -1.740 -17.778 1.00 89.88 83 LYS A O 1
ATOM 639 N N . TYR A 1 84 ? -4.431 -2.476 -15.665 1.00 88.19 84 TYR A N 1
ATOM 640 C CA . TYR A 1 84 ? -3.007 -2.625 -15.361 1.00 88.19 84 TYR A CA 1
ATOM 641 C C . TYR A 1 84 ? -2.510 -4.069 -15.536 1.00 88.19 84 TYR A C 1
ATOM 643 O O . TYR A 1 84 ? -1.371 -4.365 -15.190 1.00 88.19 84 TYR A O 1
ATOM 651 N N . GLY A 1 85 ? -3.343 -4.971 -16.071 1.00 88.50 85 GLY A N 1
ATOM 652 C CA . GLY A 1 85 ? -2.991 -6.377 -16.276 1.00 88.50 85 GLY A CA 1
ATOM 653 C C . GLY A 1 85 ? -3.087 -7.233 -15.012 1.00 88.50 85 GLY A C 1
ATOM 654 O O . GLY A 1 85 ? -2.502 -8.312 -14.964 1.00 88.50 85 GLY A O 1
ATOM 655 N N . VAL A 1 86 ? -3.796 -6.768 -13.975 1.00 90.00 86 VAL A N 1
ATOM 656 C CA . VAL A 1 86 ? -4.073 -7.589 -12.790 1.00 90.00 86 VAL A CA 1
ATOM 657 C C . VAL A 1 86 ? -5.108 -8.656 -13.147 1.00 90.00 86 VAL A C 1
ATOM 659 O O . VAL A 1 86 ? -6.180 -8.335 -13.659 1.00 90.00 86 VAL A O 1
ATOM 662 N N . ILE A 1 87 ? -4.775 -9.915 -12.865 1.00 87.69 87 ILE A N 1
ATOM 663 C CA . ILE A 1 87 ? -5.633 -11.089 -13.070 1.00 87.69 87 ILE A CA 1
ATOM 664 C C . ILE A 1 87 ? -6.057 -11.684 -11.723 1.00 87.69 87 ILE A C 1
ATOM 666 O O . ILE A 1 87 ? -5.523 -11.303 -10.680 1.00 87.69 87 ILE A O 1
ATOM 670 N N . ALA A 1 88 ? -7.019 -12.609 -11.744 1.00 85.88 88 ALA A N 1
ATOM 671 C CA . ALA A 1 88 ? -7.569 -13.234 -10.540 1.00 85.88 88 ALA A CA 1
ATOM 672 C C . ALA A 1 88 ? -6.471 -13.867 -9.665 1.00 85.88 88 ALA A C 1
ATOM 674 O O . ALA A 1 88 ? -6.446 -13.673 -8.454 1.00 85.88 88 ALA A O 1
ATOM 675 N N . GLU A 1 89 ? -5.505 -14.526 -10.297 1.00 85.31 89 GLU A N 1
ATOM 676 C CA . GLU A 1 89 ? -4.387 -15.230 -9.671 1.00 85.31 89 GLU A CA 1
ATOM 677 C C . GLU A 1 89 ? -3.456 -14.298 -8.879 1.00 85.31 89 GLU A C 1
ATOM 679 O O . GLU A 1 89 ? -2.763 -14.739 -7.964 1.00 85.31 89 GLU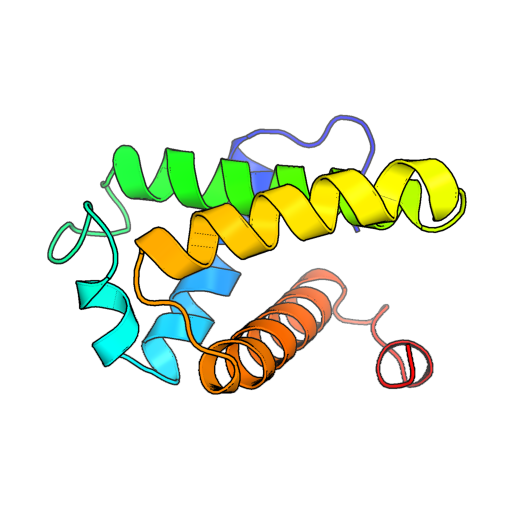 A O 1
ATOM 684 N N . HIS A 1 90 ? -3.437 -12.997 -9.187 1.00 85.88 90 HIS A N 1
ATOM 685 C CA . HIS A 1 90 ? -2.651 -12.033 -8.417 1.00 85.88 90 HIS A CA 1
ATOM 686 C C . HIS A 1 90 ? -3.286 -11.720 -7.051 1.00 85.88 90 HIS A C 1
ATOM 688 O O . HIS A 1 90 ? -2.572 -11.312 -6.135 1.00 85.88 90 HIS A O 1
ATOM 694 N N . TYR A 1 91 ? -4.603 -11.893 -6.886 1.00 82.69 91 TYR A N 1
ATOM 695 C CA . TYR A 1 91 ? -5.301 -11.487 -5.661 1.00 82.69 91 TYR A CA 1
ATOM 696 C C . TYR A 1 91 ? -4.978 -12.377 -4.462 1.00 82.69 91 TYR A C 1
ATOM 698 O O . TYR A 1 91 ? -4.809 -11.838 -3.370 1.00 82.69 91 TYR A O 1
ATOM 706 N N . ASP A 1 92 ? -4.810 -13.687 -4.654 1.00 85.44 92 ASP A N 1
ATOM 707 C CA . ASP A 1 92 ? -4.436 -14.602 -3.566 1.00 85.44 92 ASP A CA 1
ATOM 708 C C . ASP A 1 92 ? -3.075 -14.219 -2.971 1.00 85.44 92 ASP A C 1
ATOM 710 O O . ASP A 1 92 ? -2.899 -14.146 -1.753 1.00 85.44 92 ASP A O 1
ATOM 714 N N . LEU A 1 93 ? -2.118 -13.884 -3.841 1.00 87.31 93 LEU A N 1
ATOM 715 C CA . LEU A 1 93 ? -0.790 -13.444 -3.428 1.00 87.31 93 LEU A CA 1
ATOM 716 C C . LEU A 1 93 ? -0.837 -12.105 -2.693 1.00 87.31 93 LEU A C 1
ATOM 718 O O . LEU A 1 93 ? -0.204 -11.947 -1.648 1.00 87.31 93 LEU A O 1
ATOM 722 N N . ILE A 1 94 ? -1.585 -11.139 -3.229 1.00 86.62 94 ILE A N 1
ATOM 723 C CA . ILE A 1 94 ? -1.741 -9.816 -2.617 1.00 86.62 94 ILE A CA 1
ATOM 724 C C . ILE A 1 94 ? -2.426 -9.938 -1.249 1.00 86.62 94 ILE A C 1
ATOM 726 O O . ILE A 1 94 ? -1.985 -9.302 -0.291 1.00 86.62 94 ILE A O 1
ATOM 730 N N . GLY A 1 95 ? -3.457 -10.780 -1.132 1.00 86.50 95 GLY A N 1
ATOM 731 C CA . GLY A 1 95 ? -4.141 -11.069 0.127 1.00 86.50 95 GLY A CA 1
ATOM 732 C C . GLY A 1 95 ? -3.198 -11.677 1.165 1.00 86.50 95 GLY A C 1
ATOM 733 O O . GLY A 1 95 ? -3.110 -11.175 2.285 1.00 86.50 95 GLY A O 1
ATOM 734 N N . ALA A 1 96 ? -2.410 -12.682 0.776 1.00 87.62 96 ALA A N 1
ATOM 735 C CA . ALA A 1 96 ? -1.411 -13.291 1.652 1.00 87.62 96 ALA A CA 1
ATOM 736 C C . ALA A 1 96 ? -0.330 -12.289 2.100 1.00 87.62 96 ALA A C 1
ATOM 738 O O . ALA A 1 96 ? 0.034 -12.253 3.276 1.00 87.62 96 ALA A O 1
ATOM 739 N N . ALA A 1 97 ? 0.161 -11.438 1.192 1.00 89.62 97 ALA A N 1
ATOM 740 C CA . ALA A 1 97 ? 1.120 -10.388 1.532 1.00 89.62 97 ALA A CA 1
ATOM 741 C C . ALA A 1 97 ? 0.525 -9.354 2.502 1.00 89.62 97 ALA A C 1
ATOM 743 O O . ALA A 1 97 ? 1.228 -8.865 3.392 1.00 89.62 97 ALA A O 1
ATOM 744 N N . LEU A 1 98 ? -0.768 -9.036 2.367 1.00 87.50 98 LEU A N 1
ATOM 745 C CA . LEU A 1 98 ? -1.459 -8.118 3.268 1.00 87.50 98 LEU A CA 1
ATOM 746 C C . LEU A 1 98 ? -1.597 -8.732 4.662 1.00 87.50 98 LEU A C 1
ATOM 748 O O . LEU A 1 98 ? -1.196 -8.090 5.628 1.00 87.50 98 LEU A O 1
ATOM 752 N N . LEU A 1 99 ? -2.084 -9.971 4.769 1.00 86.94 99 LEU A N 1
ATOM 753 C CA . LEU 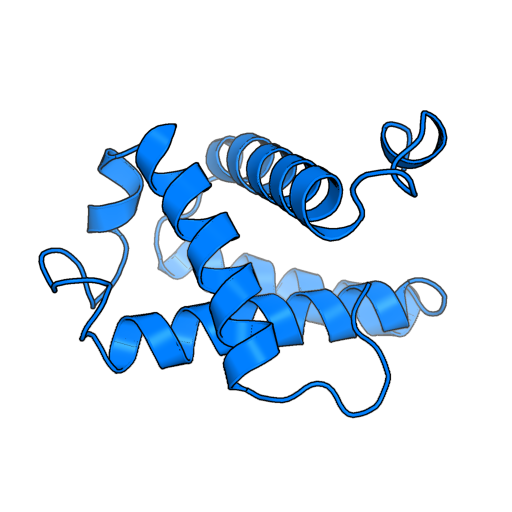A 1 99 ? -2.193 -10.683 6.048 1.00 86.94 99 LEU A CA 1
ATOM 754 C C . LEU A 1 99 ? -0.835 -10.789 6.747 1.00 86.94 99 LEU A C 1
ATOM 756 O O . LEU A 1 99 ? -0.722 -10.448 7.921 1.00 86.94 99 LEU A O 1
ATOM 760 N N . TRP A 1 100 ? 0.216 -11.146 6.005 1.00 89.50 100 TRP A N 1
ATOM 761 C CA . TRP A 1 100 ? 1.579 -11.158 6.533 1.00 89.50 100 TRP A CA 1
ATOM 762 C C . TRP A 1 100 ? 2.018 -9.773 7.034 1.00 89.50 100 TRP A C 1
ATOM 764 O O . TRP A 1 100 ? 2.595 -9.649 8.110 1.00 89.50 100 TRP A O 1
ATOM 774 N N . THR A 1 101 ? 1.704 -8.703 6.298 1.00 87.31 101 THR A N 1
ATOM 775 C CA . THR A 1 101 ? 2.025 -7.327 6.718 1.00 87.31 101 THR A CA 1
ATOM 776 C C . THR A 1 101 ? 1.300 -6.948 8.011 1.00 87.31 101 THR A C 1
ATOM 778 O O . THR A 1 101 ? 1.878 -6.286 8.874 1.00 87.31 101 THR A O 1
ATOM 781 N N . LEU A 1 102 ? 0.041 -7.368 8.161 1.00 83.88 102 LEU A N 1
ATOM 782 C CA . LEU A 1 102 ? -0.745 -7.148 9.374 1.00 83.88 102 LEU A CA 1
ATOM 783 C C . LEU A 1 102 ? -0.157 -7.912 10.562 1.00 83.88 102 LEU A C 1
ATOM 785 O O . LEU A 1 102 ? -0.025 -7.327 11.633 1.00 83.88 102 LEU A O 1
ATOM 789 N N . GLU A 1 103 ? 0.263 -9.162 10.363 1.00 84.69 103 GLU A N 1
ATOM 790 C CA . GLU A 1 103 ? 0.982 -9.949 11.368 1.00 84.69 103 GLU A CA 1
ATOM 791 C C . GLU A 1 103 ? 2.250 -9.222 11.840 1.00 84.69 103 GLU A C 1
ATOM 793 O O . GLU A 1 103 ? 2.455 -9.054 13.043 1.00 84.69 103 GLU A O 1
ATOM 798 N N . GLN A 1 104 ? 3.066 -8.706 10.912 1.00 84.44 104 GLN A N 1
ATOM 799 C CA . GLN A 1 104 ? 4.276 -7.960 11.274 1.00 84.44 104 GLN A CA 1
ATOM 800 C C . GLN A 1 104 ? 3.963 -6.655 12.027 1.00 84.44 104 GLN A C 1
ATOM 802 O O . GLN A 1 104 ? 4.699 -6.274 12.937 1.00 84.44 104 GLN A O 1
ATOM 807 N N . GLY A 1 105 ? 2.884 -5.958 11.654 1.00 77.81 105 GLY A N 1
ATOM 808 C CA . GLY A 1 105 ? 2.489 -4.687 12.266 1.00 77.81 105 GLY A CA 1
ATOM 809 C C . GLY A 1 105 ? 1.810 -4.826 13.633 1.00 77.81 105 GLY A C 1
ATOM 810 O O . GLY A 1 105 ? 1.990 -3.964 14.490 1.00 77.81 105 GLY A O 1
ATOM 811 N N . LEU A 1 106 ? 1.035 -5.894 13.841 1.00 76.19 106 LEU A N 1
ATOM 812 C CA . LEU A 1 106 ? 0.310 -6.172 15.087 1.00 76.19 106 LEU A CA 1
ATOM 813 C C . LEU A 1 106 ? 1.149 -6.983 16.084 1.00 76.19 106 LEU A C 1
ATOM 815 O O . LEU A 1 106 ? 0.922 -6.906 17.293 1.00 76.19 106 LEU A O 1
ATOM 819 N N . GLY A 1 107 ? 2.142 -7.740 15.609 1.00 77.69 107 GLY A N 1
ATOM 820 C CA . GLY A 1 107 ? 3.065 -8.494 16.449 1.00 77.69 107 GLY A CA 1
ATOM 821 C C . GLY A 1 107 ? 2.332 -9.396 17.444 1.00 77.69 107 GLY A C 1
ATOM 822 O O . GLY A 1 107 ? 1.622 -10.317 17.060 1.00 77.69 107 GLY A O 1
ATOM 823 N N . LYS A 1 108 ? 2.479 -9.120 18.746 1.00 74.88 108 LYS A N 1
ATOM 824 C CA . LYS A 1 108 ? 1.860 -9.921 19.821 1.00 74.88 108 LYS A CA 1
ATOM 825 C C . LYS A 1 108 ? 0.329 -9.836 19.870 1.00 74.88 108 LYS A C 1
ATOM 827 O O . LYS A 1 108 ? -0.281 -10.653 20.550 1.00 74.88 108 LYS A O 1
ATOM 832 N N . GLU A 1 109 ? -0.272 -8.854 19.202 1.00 74.44 109 GLU A N 1
ATOM 833 C CA . GLU A 1 109 ? -1.730 -8.712 19.095 1.00 74.44 109 GLU A CA 1
ATOM 834 C C . GLU A 1 109 ? -2.318 -9.531 17.931 1.00 74.44 109 GLU A C 1
ATOM 836 O O . GLU A 1 109 ? -3.539 -9.629 17.805 1.00 74.44 109 GLU A O 1
ATOM 841 N N . TRP A 1 110 ? -1.469 -10.147 17.097 1.00 75.56 110 TRP A N 1
ATOM 842 C CA . TRP A 1 110 ? -1.890 -11.102 16.075 1.00 75.56 110 TRP A CA 1
ATOM 843 C C . TRP A 1 110 ? -2.306 -12.438 16.708 1.00 75.56 110 TRP A C 1
ATOM 845 O O . TRP A 1 110 ? -1.650 -12.949 17.616 1.00 75.56 110 TRP A O 1
ATOM 855 N N . GLY A 1 111 ? -3.396 -13.028 16.220 1.00 69.88 111 GLY A N 1
ATOM 856 C CA . GLY A 1 111 ? -3.992 -14.236 16.789 1.00 69.88 111 GLY A CA 1
ATOM 857 C C . GLY A 1 111 ? -4.858 -15.032 15.802 1.00 69.88 111 GLY A C 1
ATOM 858 O O . GLY A 1 111 ? -5.076 -14.601 14.672 1.00 69.88 111 GLY A O 1
ATOM 859 N N . PRO A 1 112 ? -5.379 -16.203 16.209 1.00 63.75 112 PRO A N 1
ATOM 860 C CA . PRO A 1 112 ? -6.069 -17.129 15.302 1.00 63.75 112 PRO A CA 1
ATOM 861 C C . PRO A 1 112 ? -7.313 -16.542 14.621 1.00 63.75 112 PRO A C 1
ATOM 863 O O . PRO A 1 112 ? -7.606 -16.883 13.481 1.00 63.75 112 PRO A O 1
ATOM 866 N N . SER A 1 113 ? -8.010 -15.611 15.280 1.00 67.31 113 SER A N 1
ATOM 867 C CA . SER A 1 113 ? -9.211 -14.954 14.747 1.00 67.31 113 SER A CA 1
ATOM 868 C C . SER A 1 113 ? -8.965 -14.099 13.498 1.00 67.31 113 SER A C 1
ATOM 870 O O . SER A 1 113 ? -9.924 -13.694 12.857 1.00 67.31 113 SER A O 1
ATOM 872 N N . TYR A 1 114 ? -7.708 -13.800 13.156 1.00 63.50 114 TYR A N 1
ATOM 873 C CA . TYR A 1 114 ? -7.355 -13.000 11.977 1.00 63.50 114 TYR A CA 1
ATOM 874 C C . TYR A 1 114 ? -7.104 -13.844 10.716 1.00 63.50 114 TYR A C 1
ATOM 876 O O . TYR A 1 114 ? -6.886 -13.279 9.650 1.00 63.50 114 TYR A O 1
ATOM 884 N N . LEU A 1 115 ? -7.117 -15.179 10.828 1.00 59.00 115 LEU A N 1
ATOM 885 C CA . LEU A 1 115 ? -6.888 -16.102 9.707 1.00 59.00 115 LEU A CA 1
ATOM 886 C C . LEU A 1 115 ? -8.186 -16.614 9.060 1.00 59.00 115 LEU A C 1
ATOM 888 O O . LEU A 1 115 ? -8.129 -17.177 7.971 1.00 59.00 115 LEU A O 1
ATOM 892 N N . GLU A 1 116 ? -9.335 -16.428 9.718 1.00 52.31 116 GLU A N 1
ATOM 893 C CA . GLU A 1 116 ? -10.655 -16.893 9.250 1.00 52.31 116 GLU A CA 1
ATOM 894 C C . GLU A 1 116 ? -11.577 -15.752 8.772 1.00 52.31 116 GLU A C 1
ATOM 896 O O . GLU A 1 116 ? -12.752 -15.997 8.496 1.00 52.31 116 GLU A O 1
ATOM 901 N N . ALA A 1 117 ? -11.064 -14.516 8.707 1.00 49.28 117 ALA A N 1
ATOM 902 C CA . ALA A 1 117 ? -11.817 -13.312 8.343 1.00 49.28 117 ALA A CA 1
ATOM 903 C C . ALA A 1 117 ? -11.808 -13.025 6.834 1.00 49.28 117 ALA A C 1
ATOM 905 O O . ALA A 1 117 ? -10.732 -13.175 6.208 1.00 49.28 117 ALA A O 1
#